Protein AF-A0A958JC76-F1 (afdb_monomer)

Solvent-accessible surface area (backbone atoms only — not comparable to full-atom values): 9144 Å² total; per-residue (Å²): 124,61,72,72,66,55,67,57,52,50,52,51,49,48,50,49,49,50,50,52,51,50,51,51,49,51,51,51,53,49,54,54,51,53,64,69,49,54,77,71,52,80,82,56,51,75,72,54,53,55,59,55,58,45,53,61,52,53,51,52,49,52,52,50,53,55,49,48,53,53,54,51,53,52,53,52,33,52,57,53,12,57,78,57,78,65,42,88,63,71,65,36,67,68,58,78,60,53,60,62,52,45,37,52,58,22,43,76,72,73,34,97,53,63,73,53,45,81,77,48,56,41,49,82,76,8,43,76,39,71,44,46,65,88,72,53,62,98,72,86,84,87,88,75,70,88,52,74,48,68,79,79,73,107

Secondary structure (DSSP, 8-state):
----THHHHHHHHHHHHHHHHHHHHHHHHHHHHHHHHGGGGGG--HHHHHHHHHHHHHHHHHHHHHHHHHHHHHHHHHHHHHHTTT----SSPP-TTHHHHHHHHHHHTT-SS--EEEEEE-TTT--EEEEEGGG--S-------TTS-HHHH-

Sequence (154 aa):
MARSYNISSKKDQAALQLKHTFIATLIVIFLSSLLVFLPVFQNASPRQLLILSLLPLVFIFYLSWSAAKGFWLESIRKQESKKRGGKQVLGMPPKRDCFAEALKDAQSRGKNMIDKYLVGFDLENGNPLWIDEDDLCGHGCVFAKTGVGKTLFL

Radius of gyration: 24.63 Å; Cα contacts (8 Å, |Δi|>4): 86; chains: 1; bounding box: 57×29×69 Å

Foldseek 3Di:
DQPDPVVVVVVVVVVVVVVVVVLVVVVVVVVVVVVVCVVVCPPPDPVVVVVVVVVVVVVVVVSVVVVVVVVVQVVQQVVVCVVVVNDGDAAHAADPCLLVVQCVVCVVVVHNHRQWDFQAADRHPNYTDTHGPVNDDVDDDDDDDPNPCPVVSD

Structure (mmCIF, N/CA/C/O backbone):
data_AF-A0A958JC76-F1
#
_entry.id   AF-A0A958JC76-F1
#
loop_
_atom_site.group_PDB
_atom_site.id
_atom_site.type_symbol
_atom_site.label_atom_id
_atom_site.label_alt_id
_atom_site.label_comp_id
_ato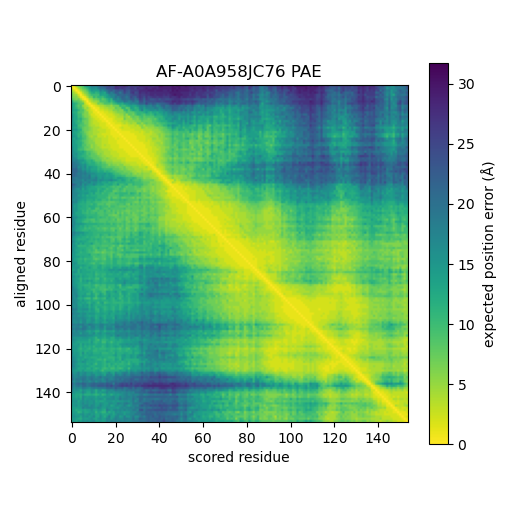m_site.label_asym_id
_atom_site.label_entity_id
_atom_site.label_seq_id
_atom_site.pdbx_PDB_ins_code
_atom_site.Cartn_x
_atom_site.Cartn_y
_atom_site.Cartn_z
_atom_site.occupancy
_atom_site.B_iso_or_equiv
_atom_site.auth_seq_id
_atom_site.auth_comp_id
_atom_site.auth_asym_id
_atom_site.auth_atom_id
_atom_site.pdbx_PDB_model_num
ATOM 1 N N . MET A 1 1 ? 7.794 -3.538 24.325 1.00 38.81 1 MET A N 1
ATOM 2 C CA . MET A 1 1 ? 8.873 -3.439 23.315 1.00 38.81 1 MET A CA 1
ATOM 3 C C . MET A 1 1 ? 8.498 -4.275 22.097 1.00 38.81 1 MET A C 1
ATOM 5 O O . MET A 1 1 ? 8.593 -5.495 22.147 1.00 38.81 1 MET A O 1
ATOM 9 N N . ALA A 1 2 ? 7.996 -3.641 21.035 1.00 40.09 2 ALA A N 1
ATOM 10 C CA . ALA A 1 2 ? 7.733 -4.326 19.773 1.00 40.09 2 ALA A CA 1
ATOM 11 C C . ALA A 1 2 ? 9.076 -4.600 19.088 1.00 40.09 2 ALA A C 1
ATOM 13 O O . ALA A 1 2 ? 9.796 -3.664 18.740 1.00 40.09 2 ALA A O 1
ATOM 14 N N . ARG A 1 3 ? 9.441 -5.880 18.964 1.00 41.41 3 ARG A N 1
ATOM 15 C CA . ARG A 1 3 ? 10.637 -6.324 18.242 1.00 41.41 3 ARG A CA 1
ATOM 16 C C . ARG A 1 3 ? 10.524 -5.758 16.829 1.00 41.41 3 ARG A C 1
ATOM 18 O O . ARG A 1 3 ? 9.553 -6.026 16.128 1.00 41.41 3 ARG A O 1
ATOM 25 N N . SER A 1 4 ? 11.456 -4.882 16.485 1.00 41.88 4 SER A N 1
ATOM 26 C CA . SER A 1 4 ? 11.423 -4.057 15.288 1.00 41.88 4 SER A CA 1
ATOM 27 C C . SER A 1 4 ? 11.119 -4.895 14.044 1.00 41.88 4 SER A C 1
ATOM 29 O O . SER A 1 4 ? 11.854 -5.821 13.701 1.00 41.88 4 SER A O 1
ATOM 31 N N . TYR A 1 5 ? 10.065 -4.510 13.317 1.00 47.03 5 TYR A N 1
ATOM 32 C CA . TYR A 1 5 ? 9.698 -4.979 11.971 1.00 47.03 5 TYR A CA 1
ATOM 33 C C . TYR A 1 5 ? 10.777 -4.677 10.899 1.00 47.03 5 TYR A C 1
ATOM 35 O O . TYR A 1 5 ? 10.510 -4.725 9.698 1.00 47.03 5 TYR A O 1
ATOM 43 N N . ASN A 1 6 ? 12.022 -4.425 11.319 1.00 46.19 6 ASN A N 1
ATOM 44 C CA . ASN A 1 6 ? 13.201 -4.172 10.495 1.00 46.19 6 ASN A CA 1
ATOM 45 C C . ASN A 1 6 ? 13.474 -5.283 9.473 1.00 46.19 6 ASN A C 1
ATOM 47 O O . ASN A 1 6 ? 14.149 -5.032 8.483 1.00 46.19 6 ASN A O 1
ATOM 51 N N . ILE A 1 7 ? 12.952 -6.496 9.674 1.00 50.00 7 ILE A N 1
ATOM 52 C CA . ILE A 1 7 ? 13.106 -7.595 8.713 1.00 50.00 7 ILE A CA 1
ATOM 53 C C . ILE A 1 7 ? 12.217 -7.377 7.476 1.00 50.00 7 ILE A C 1
ATOM 55 O O . ILE A 1 7 ? 12.674 -7.645 6.368 1.00 50.00 7 ILE A O 1
ATOM 59 N N . SER A 1 8 ? 10.997 -6.838 7.641 1.00 52.81 8 SER A N 1
ATOM 60 C CA . SER A 1 8 ? 10.151 -6.433 6.501 1.00 52.81 8 SER A CA 1
ATOM 61 C C . SER A 1 8 ? 10.734 -5.203 5.814 1.00 52.81 8 SER A C 1
ATOM 63 O O . SER A 1 8 ? 11.013 -5.256 4.630 1.00 52.81 8 SER A O 1
ATOM 65 N N . SER A 1 9 ? 11.115 -4.177 6.583 1.00 55.12 9 SER A N 1
ATOM 66 C CA . SER A 1 9 ? 11.725 -2.950 6.061 1.00 55.12 9 SER A CA 1
ATOM 67 C C . SER A 1 9 ? 13.016 -3.202 5.271 1.00 55.12 9 SER A C 1
ATOM 69 O O . SER A 1 9 ? 13.175 -2.648 4.192 1.00 55.12 9 SER A O 1
ATOM 71 N N . LYS A 1 10 ? 13.912 -4.095 5.727 1.00 54.00 10 LYS A N 1
ATOM 72 C CA . LYS A 1 10 ? 15.120 -4.465 4.965 1.00 54.00 10 LYS A CA 1
ATOM 73 C C . LYS A 1 10 ? 14.807 -5.267 3.705 1.00 54.00 10 LYS A C 1
ATOM 75 O O . LYS A 1 10 ? 15.464 -5.049 2.695 1.00 54.00 10 LYS A O 1
ATOM 80 N N . LYS A 1 11 ? 13.833 -6.184 3.745 1.00 57.66 11 LYS A N 1
ATOM 81 C CA . LYS A 1 11 ? 13.404 -6.934 2.552 1.00 57.66 11 LYS A CA 1
ATOM 82 C C . LYS A 1 11 ? 12.687 -6.034 1.547 1.00 57.66 11 LYS A C 1
ATOM 84 O O . LYS A 1 11 ? 12.942 -6.162 0.358 1.00 57.66 11 LYS A O 1
ATOM 89 N N . ASP A 1 12 ? 11.883 -5.089 2.019 1.00 60.47 12 ASP A N 1
ATOM 90 C CA . ASP A 1 12 ? 11.156 -4.120 1.200 1.00 60.47 12 ASP A CA 1
ATOM 91 C C . ASP A 1 12 ? 12.105 -3.074 0.607 1.00 60.47 12 ASP A C 1
ATOM 93 O O . ASP A 1 12 ? 12.000 -2.743 -0.572 1.00 60.47 12 ASP A O 1
ATOM 97 N N . GLN A 1 13 ? 13.090 -2.605 1.382 1.00 62.81 13 GLN A N 1
ATOM 98 C CA . GLN A 1 13 ? 14.172 -1.750 0.890 1.00 62.81 13 GLN A CA 1
ATOM 99 C C . GLN A 1 13 ? 15.067 -2.491 -0.102 1.00 62.81 13 GLN A C 1
ATOM 101 O O . GLN A 1 13 ? 15.403 -1.921 -1.134 1.00 62.81 13 GLN A O 1
ATOM 106 N N . ALA A 1 14 ? 15.408 -3.756 0.155 1.00 64.81 14 ALA A N 1
ATOM 107 C CA . ALA A 1 14 ? 16.146 -4.583 -0.795 1.00 64.81 14 ALA A CA 1
ATOM 108 C C . ALA A 1 14 ? 15.330 -4.831 -2.074 1.00 64.81 14 ALA A C 1
ATOM 110 O O . ALA A 1 14 ? 15.879 -4.754 -3.164 1.00 64.81 14 ALA A O 1
ATOM 111 N N . ALA A 1 15 ? 14.018 -5.054 -1.972 1.00 66.12 15 ALA A N 1
ATOM 112 C CA . ALA A 1 15 ? 13.130 -5.212 -3.123 1.00 66.12 15 ALA A CA 1
ATOM 113 C C . ALA A 1 15 ? 12.984 -3.911 -3.929 1.00 66.12 15 ALA A C 1
ATOM 115 O O . ALA A 1 15 ? 12.964 -3.943 -5.158 1.00 66.12 15 ALA A O 1
ATOM 116 N N . LEU A 1 16 ? 12.929 -2.757 -3.259 1.00 67.69 16 LEU A N 1
ATOM 117 C CA . LEU A 1 16 ? 12.962 -1.439 -3.896 1.00 67.69 16 LEU A CA 1
ATOM 118 C C . LEU A 1 16 ? 14.305 -1.183 -4.583 1.00 67.69 16 LEU A C 1
ATOM 120 O O . LEU A 1 16 ? 14.325 -0.777 -5.741 1.00 67.69 16 LEU A O 1
ATOM 124 N N . GLN A 1 17 ? 15.421 -1.467 -3.911 1.00 71.44 17 GLN A N 1
ATOM 125 C CA . GLN A 1 17 ? 16.760 -1.351 -4.489 1.00 71.44 17 GLN A CA 1
ATOM 126 C C . GLN A 1 17 ? 16.923 -2.271 -5.699 1.00 71.44 17 GLN A C 1
ATOM 128 O O . GLN A 1 17 ? 17.398 -1.810 -6.729 1.00 71.44 17 GLN A O 1
ATOM 133 N N . LEU A 1 18 ? 16.448 -3.517 -5.620 1.00 73.50 18 LEU A N 1
ATOM 134 C CA . LEU A 1 18 ? 16.425 -4.458 -6.741 1.00 73.50 18 LEU A CA 1
ATOM 135 C C . LEU A 1 18 ? 15.567 -3.953 -7.905 1.00 73.50 18 LEU A C 1
ATOM 137 O O . LEU A 1 18 ? 15.959 -4.101 -9.055 1.00 73.50 18 LEU A O 1
ATOM 141 N N . LYS A 1 19 ? 14.418 -3.318 -7.639 1.00 75.75 19 LYS A N 1
ATOM 142 C CA . LYS A 1 19 ? 13.611 -2.686 -8.695 1.00 75.75 19 LYS A CA 1
ATOM 143 C C . LYS A 1 19 ? 14.344 -1.518 -9.350 1.00 75.75 19 LYS A C 1
ATOM 145 O O . LYS A 1 19 ? 14.328 -1.409 -10.572 1.00 75.75 19 LYS A O 1
ATOM 150 N N . HIS A 1 20 ? 14.996 -0.659 -8.569 1.00 75.31 20 HIS A N 1
ATOM 151 C CA . HIS A 1 20 ? 15.764 0.463 -9.108 1.00 75.31 20 HIS A CA 1
ATOM 152 C C . HIS A 1 20 ? 16.974 -0.005 -9.920 1.00 75.31 20 HIS A C 1
ATOM 154 O O . HIS A 1 20 ? 17.198 0.515 -11.012 1.00 75.31 20 HIS A O 1
ATOM 160 N N . THR A 1 21 ? 17.718 -1.004 -9.438 1.00 74.69 21 THR A N 1
ATOM 161 C CA . THR A 1 21 ? 18.842 -1.578 -10.185 1.00 74.69 21 THR A CA 1
ATOM 162 C C . THR A 1 21 ? 18.363 -2.298 -11.437 1.00 74.69 21 THR A C 1
ATOM 164 O O . THR A 1 21 ? 18.970 -2.117 -12.482 1.00 74.69 21 THR A O 1
ATOM 167 N N . PHE A 1 22 ? 17.243 -3.021 -11.384 1.00 77.12 22 PHE A N 1
ATOM 168 C CA . PHE A 1 22 ? 16.644 -3.673 -12.551 1.00 77.12 22 PHE A CA 1
ATOM 169 C C . PHE A 1 22 ? 16.171 -2.676 -13.620 1.00 77.12 22 PHE A C 1
ATOM 171 O O . PHE A 1 22 ? 16.382 -2.880 -14.812 1.00 77.12 22 PHE A O 1
ATOM 178 N N . ILE A 1 23 ? 15.560 -1.560 -13.212 1.00 79.00 23 ILE A N 1
ATOM 179 C CA . ILE A 1 23 ? 15.184 -0.487 -14.143 1.00 79.00 23 ILE A CA 1
ATOM 180 C C . ILE A 1 23 ? 16.440 0.155 -14.746 1.00 79.00 23 ILE A C 1
ATOM 182 O O . ILE A 1 23 ? 16.492 0.382 -15.952 1.00 79.00 23 ILE A O 1
ATOM 186 N N . ALA A 1 24 ? 17.465 0.417 -13.932 1.00 77.81 24 ALA A N 1
ATOM 187 C CA . ALA A 1 24 ? 18.720 0.988 -14.407 1.00 77.81 24 ALA A CA 1
ATOM 188 C C . ALA A 1 24 ? 19.436 0.057 -15.399 1.00 77.81 24 ALA A C 1
ATOM 190 O O . ALA A 1 24 ? 19.888 0.521 -16.444 1.00 77.81 24 ALA A O 1
ATOM 191 N N . THR A 1 25 ? 19.493 -1.252 -15.133 1.00 79.31 25 THR A N 1
ATOM 192 C CA . THR A 1 25 ? 20.090 -2.215 -16.068 1.00 79.31 25 THR A CA 1
ATOM 193 C C . THR A 1 25 ? 19.300 -2.310 -17.366 1.00 79.31 25 THR A C 1
ATOM 195 O O . THR A 1 25 ? 19.912 -2.338 -18.430 1.00 79.31 25 THR A O 1
ATOM 198 N N . LEU A 1 26 ? 17.964 -2.272 -17.319 1.00 80.75 26 LEU A N 1
ATOM 199 C CA . LEU A 1 26 ? 17.132 -2.213 -18.524 1.00 80.75 26 LEU A CA 1
ATOM 200 C C . LEU A 1 26 ? 17.403 -0.960 -19.366 1.00 80.75 26 LEU A C 1
ATOM 202 O O . LEU A 1 26 ? 17.499 -1.062 -20.586 1.00 80.75 26 LEU A O 1
ATOM 206 N N . ILE A 1 27 ? 17.575 0.205 -18.734 1.00 81.75 27 ILE A N 1
ATOM 207 C CA . ILE A 1 27 ? 17.933 1.452 -19.429 1.00 81.75 27 ILE A CA 1
ATOM 208 C C . ILE A 1 27 ? 19.305 1.324 -20.102 1.00 81.75 27 ILE A C 1
ATOM 210 O O . ILE A 1 27 ? 19.452 1.708 -21.261 1.00 81.75 27 ILE A O 1
ATOM 214 N N . VAL A 1 28 ? 20.296 0.759 -19.406 1.00 83.81 28 VAL A N 1
ATOM 215 C CA . VAL A 1 28 ? 21.653 0.556 -19.941 1.00 83.81 28 VAL A CA 1
ATOM 216 C C . VAL A 1 28 ? 21.645 -0.415 -21.122 1.00 83.81 28 VAL A C 1
ATOM 218 O O . VAL A 1 28 ? 22.262 -0.121 -22.141 1.00 83.81 28 VAL A O 1
ATOM 221 N N . ILE A 1 29 ? 20.923 -1.535 -21.013 1.00 83.44 29 ILE A N 1
ATOM 222 C CA . ILE A 1 29 ? 20.765 -2.520 -22.096 1.00 83.44 29 ILE A CA 1
ATOM 223 C C . ILE A 1 29 ? 20.048 -1.891 -23.297 1.00 83.44 29 ILE A C 1
ATOM 225 O O . ILE A 1 29 ? 20.428 -2.113 -24.445 1.00 83.44 29 ILE A O 1
ATOM 229 N N . PHE A 1 30 ? 19.028 -1.070 -23.048 1.00 82.75 30 PHE A N 1
ATOM 230 C CA . PHE A 1 30 ? 18.305 -0.380 -24.107 1.00 82.75 30 PHE A CA 1
ATOM 231 C C . PHE A 1 30 ? 19.201 0.634 -24.841 1.00 82.75 30 PHE A C 1
ATOM 233 O O . PHE A 1 30 ? 19.299 0.592 -26.067 1.00 82.75 30 PHE A O 1
ATOM 240 N N . LEU A 1 31 ? 19.923 1.488 -24.109 1.00 82.00 31 LEU A N 1
ATOM 241 C CA . LEU A 1 31 ? 20.864 2.461 -24.680 1.00 82.00 31 LEU A CA 1
ATOM 242 C C . LEU A 1 31 ? 22.010 1.794 -25.447 1.00 82.00 31 LEU A C 1
ATOM 244 O O . LEU A 1 31 ? 22.360 2.248 -26.535 1.00 82.00 31 LEU A O 1
ATOM 248 N N . SER A 1 32 ? 22.578 0.710 -24.913 1.00 80.19 32 SER A N 1
ATOM 249 C CA . SER A 1 32 ? 23.647 -0.025 -25.593 1.00 80.19 32 SER A CA 1
ATOM 250 C C . SER A 1 32 ? 23.142 -0.702 -26.867 1.00 80.19 32 SER A C 1
ATOM 252 O O . SER A 1 32 ? 23.819 -0.638 -27.890 1.00 80.19 32 SER A O 1
ATOM 254 N N . SER A 1 33 ? 21.926 -1.258 -26.858 1.00 78.19 33 SER A N 1
ATOM 255 C CA . SER A 1 33 ? 21.308 -1.803 -28.071 1.00 78.19 33 SER A CA 1
ATOM 256 C C . SER A 1 33 ? 21.083 -0.721 -29.135 1.00 78.19 33 SER A C 1
ATOM 258 O O . SER A 1 33 ? 21.419 -0.928 -30.299 1.00 78.19 33 SER A O 1
ATOM 260 N N . LEU A 1 34 ? 20.629 0.475 -28.743 1.00 77.69 34 LEU A N 1
ATOM 261 C CA . LEU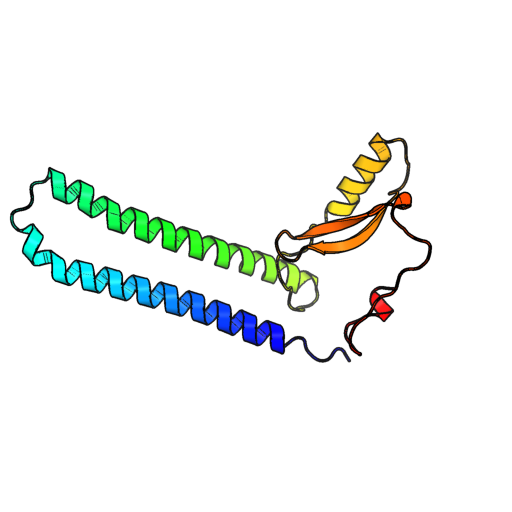 A 1 34 ? 20.423 1.603 -29.656 1.00 77.69 34 LEU A CA 1
ATOM 262 C C . LEU A 1 34 ? 21.731 2.027 -30.349 1.00 77.69 34 LEU A C 1
ATOM 264 O O . LEU A 1 34 ? 21.738 2.289 -31.552 1.00 77.69 34 LEU A O 1
ATOM 268 N N . LEU A 1 35 ? 22.843 2.042 -29.604 1.00 78.44 35 LEU A N 1
ATOM 269 C CA . LEU A 1 35 ? 24.182 2.352 -30.120 1.00 78.44 35 LEU A CA 1
ATOM 270 C C . LEU A 1 35 ? 24.687 1.320 -31.137 1.00 78.44 35 LEU A C 1
ATOM 272 O O . LEU A 1 35 ? 25.345 1.694 -32.104 1.00 78.44 35 LEU A O 1
ATOM 276 N N . VAL A 1 36 ? 24.350 0.042 -30.959 1.00 80.19 36 VAL A N 1
ATOM 277 C CA . VAL A 1 36 ? 24.738 -1.033 -31.888 1.00 80.19 36 VAL A CA 1
ATOM 278 C C . VAL A 1 36 ? 23.932 -0.980 -33.191 1.00 80.19 36 VAL A C 1
ATOM 280 O O . VAL A 1 36 ? 24.460 -1.321 -34.248 1.00 80.19 36 VAL A O 1
ATOM 283 N N . PHE A 1 37 ? 22.678 -0.518 -33.149 1.00 75.88 37 PHE A N 1
ATOM 284 C CA . PHE A 1 37 ? 21.820 -0.435 -34.338 1.00 75.88 37 PHE A CA 1
ATOM 285 C C . PHE A 1 37 ? 21.981 0.860 -35.155 1.00 75.88 37 PHE A C 1
ATOM 287 O O . PHE A 1 37 ? 21.588 0.884 -36.319 1.00 75.88 37 PHE A O 1
ATOM 294 N N . LEU A 1 38 ? 22.613 1.906 -34.610 1.00 75.31 38 LEU A N 1
ATOM 295 C CA . LEU A 1 38 ? 22.928 3.168 -35.306 1.00 75.31 38 LEU A CA 1
ATOM 296 C C . LEU A 1 38 ? 23.488 3.025 -36.746 1.00 75.31 38 LEU A C 1
ATOM 298 O O . LEU A 1 38 ? 22.977 3.712 -37.632 1.00 75.31 38 LEU A O 1
ATOM 302 N N . PRO A 1 39 ? 24.467 2.142 -37.042 1.00 77.44 39 PRO A N 1
ATOM 303 C CA . PRO A 1 39 ? 24.992 1.972 -38.403 1.00 77.44 39 PRO A CA 1
ATOM 304 C C . PRO A 1 39 ? 24.001 1.332 -39.392 1.00 77.44 39 PRO A C 1
ATOM 306 O O . PRO A 1 39 ? 24.121 1.550 -40.595 1.00 77.44 39 PRO A O 1
ATOM 309 N N . VAL A 1 40 ? 22.992 0.592 -38.920 1.00 74.81 40 VAL A N 1
ATOM 310 C CA . VAL A 1 40 ? 21.974 -0.053 -39.776 1.00 74.81 40 VAL A CA 1
ATOM 311 C C . VAL A 1 40 ? 20.987 0.978 -40.348 1.00 74.81 40 VAL A C 1
ATOM 313 O O . VAL A 1 40 ? 20.367 0.749 -41.386 1.00 74.81 40 VAL A O 1
ATOM 316 N N . PHE A 1 41 ? 20.874 2.154 -39.723 1.00 71.00 41 PHE A N 1
ATOM 317 C CA . PHE A 1 41 ? 19.911 3.190 -40.108 1.00 71.00 41 PHE A CA 1
ATOM 318 C C . PHE A 1 41 ? 20.368 4.120 -41.231 1.00 71.00 41 PHE A C 1
ATOM 320 O O . PHE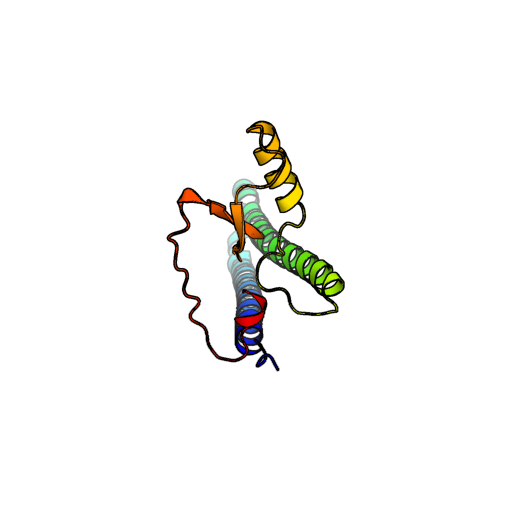 A 1 41 ? 19.580 4.954 -41.670 1.00 71.00 41 PHE A O 1
ATOM 327 N N . GLN A 1 42 ? 21.588 3.961 -41.749 1.00 79.94 42 GLN A N 1
ATOM 328 C CA . GLN A 1 4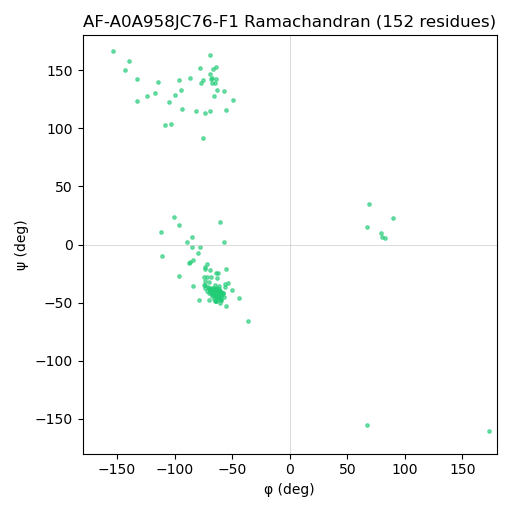2 ? 22.109 4.823 -42.818 1.00 79.94 42 GLN A CA 1
ATOM 329 C C . GLN A 1 42 ? 21.301 4.734 -44.127 1.00 79.94 42 GLN A C 1
ATOM 331 O O . GLN A 1 42 ? 21.264 5.700 -44.880 1.00 79.94 42 GLN A O 1
ATOM 336 N N . ASN A 1 43 ? 20.597 3.619 -44.361 1.00 83.88 43 ASN A N 1
ATOM 337 C CA . ASN A 1 43 ? 19.763 3.388 -45.551 1.00 83.88 43 ASN A CA 1
ATOM 338 C C . ASN A 1 43 ? 18.254 3.333 -45.244 1.00 83.88 43 ASN A C 1
ATOM 340 O O . ASN A 1 43 ? 17.461 2.904 -46.085 1.00 83.88 43 ASN A O 1
ATOM 344 N N . ALA A 1 44 ? 17.835 3.703 -44.032 1.00 81.81 44 ALA A N 1
ATOM 345 C CA . ALA A 1 44 ? 16.438 3.599 -43.628 1.00 81.81 44 ALA A CA 1
ATOM 346 C C . ALA A 1 44 ? 15.590 4.727 -44.234 1.00 81.81 44 ALA A C 1
ATOM 348 O O . ALA A 1 44 ? 15.977 5.895 -44.251 1.00 81.81 44 ALA A O 1
ATOM 349 N N . SER A 1 45 ? 14.385 4.388 -44.692 1.00 88.12 45 SER A N 1
ATOM 350 C CA . SER A 1 45 ? 13.424 5.391 -45.160 1.00 88.12 45 SER A CA 1
ATOM 351 C C . SER A 1 45 ? 12.935 6.283 -43.998 1.00 88.12 45 SER A C 1
ATOM 353 O O . SER A 1 45 ? 12.809 5.796 -42.869 1.00 88.12 45 SER A O 1
ATOM 355 N N . PRO A 1 46 ? 12.546 7.554 -44.245 1.00 85.00 46 PRO A N 1
ATOM 356 C CA . PRO A 1 46 ? 11.978 8.439 -43.212 1.00 85.00 46 PRO A CA 1
ATOM 357 C C . PRO A 1 46 ? 10.769 7.820 -42.482 1.00 85.00 46 PRO A C 1
ATOM 359 O O . PRO A 1 46 ? 10.595 7.991 -41.277 1.00 85.00 46 PRO A O 1
ATOM 362 N N . ARG A 1 47 ? 10.000 7.013 -43.232 1.00 86.94 47 ARG A N 1
ATOM 363 C CA . ARG A 1 47 ? 9.006 6.008 -42.805 1.00 86.94 47 ARG A CA 1
ATOM 364 C C . ARG A 1 47 ? 9.396 5.261 -41.528 1.00 86.94 47 ARG A C 1
ATOM 366 O O . ARG A 1 47 ? 8.753 5.316 -40.482 1.00 86.94 47 ARG A O 1
ATOM 373 N N . GLN A 1 48 ? 10.475 4.508 -41.688 1.00 83.00 48 GLN A N 1
ATOM 374 C CA . GLN A 1 48 ? 10.979 3.542 -40.720 1.00 83.00 48 GLN A CA 1
ATOM 375 C C . GLN A 1 48 ? 11.646 4.238 -39.536 1.00 83.00 48 GLN A C 1
ATOM 377 O O . GLN A 1 48 ? 11.483 3.785 -38.408 1.00 83.00 48 GLN A O 1
ATOM 382 N N . LEU A 1 49 ? 12.324 5.367 -39.772 1.00 82.44 49 LEU A N 1
ATOM 383 C CA . LEU A 1 49 ? 12.945 6.163 -38.712 1.00 82.44 49 LEU A CA 1
ATOM 384 C C . LEU A 1 49 ? 11.912 6.740 -37.733 1.00 82.44 49 LEU A C 1
ATOM 386 O O . LEU A 1 49 ? 12.163 6.754 -36.531 1.00 82.44 49 LEU A O 1
ATOM 390 N N . LEU A 1 50 ? 10.736 7.157 -38.220 1.00 83.69 50 LEU A N 1
ATOM 391 C CA . LEU A 1 50 ? 9.640 7.636 -37.367 1.00 83.69 50 LEU A CA 1
ATOM 392 C C . LEU A 1 50 ? 9.016 6.524 -36.513 1.00 83.69 50 LEU A C 1
ATOM 394 O O . LEU A 1 50 ? 8.731 6.728 -35.337 1.00 83.69 50 LEU A O 1
ATOM 398 N N . ILE A 1 51 ? 8.802 5.338 -37.084 1.00 84.25 51 ILE A N 1
ATOM 399 C CA . ILE A 1 51 ? 8.239 4.204 -36.331 1.00 84.25 51 ILE A CA 1
ATOM 400 C C . ILE A 1 51 ? 9.249 3.703 -35.295 1.00 84.25 51 ILE A C 1
ATOM 402 O O . ILE A 1 51 ? 8.891 3.40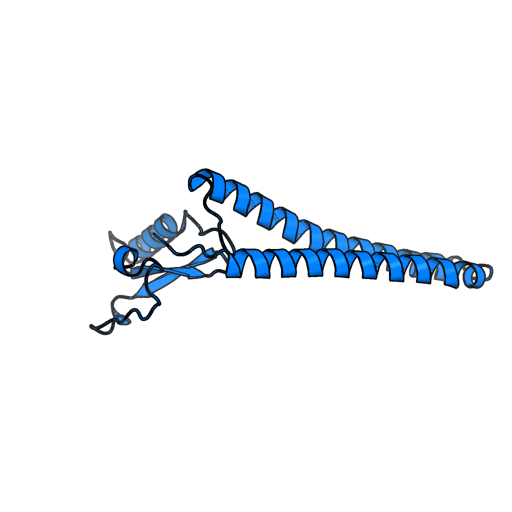2 -34.157 1.00 84.25 51 ILE A O 1
ATOM 406 N N . LEU A 1 52 ? 10.528 3.656 -35.664 1.00 82.81 52 LEU A N 1
ATOM 407 C CA . LEU A 1 52 ? 11.591 3.262 -34.756 1.00 82.81 52 LEU A CA 1
ATOM 408 C C . LEU A 1 52 ? 11.776 4.268 -33.615 1.00 82.81 52 LEU A C 1
ATOM 410 O O . LEU A 1 52 ? 12.025 3.848 -32.492 1.00 82.81 52 LEU A O 1
ATOM 414 N N . SER A 1 53 ? 11.632 5.574 -33.860 1.00 80.69 53 SER A N 1
ATOM 415 C CA . SER A 1 53 ? 11.768 6.591 -32.808 1.00 80.69 53 SER A CA 1
ATOM 416 C C . SER A 1 53 ? 10.603 6.601 -31.809 1.00 80.69 53 SER A C 1
ATOM 418 O O . SER A 1 53 ? 10.758 7.098 -30.694 1.00 80.69 53 SER A O 1
ATOM 420 N N . LEU A 1 54 ? 9.466 5.979 -32.138 1.00 86.19 54 LEU A N 1
ATOM 421 C CA . LEU A 1 54 ? 8.351 5.775 -31.207 1.00 86.19 54 LEU A CA 1
ATOM 422 C C . LEU A 1 54 ? 8.639 4.698 -30.149 1.00 86.19 54 LEU A C 1
ATOM 424 O O . LEU A 1 54 ? 8.233 4.858 -28.999 1.00 86.19 54 LEU A O 1
ATOM 428 N N . LEU A 1 55 ? 9.373 3.635 -30.492 1.00 83.00 55 LEU A N 1
ATOM 429 C CA . LEU A 1 55 ? 9.754 2.564 -29.555 1.00 83.00 55 LEU A CA 1
ATOM 430 C C . LEU A 1 55 ? 10.488 3.059 -28.288 1.00 83.00 55 LEU A C 1
ATOM 432 O O . LEU A 1 55 ? 10.025 2.737 -27.190 1.00 83.00 55 LEU A O 1
ATOM 436 N N . PRO A 1 56 ? 11.579 3.855 -28.375 1.00 84.44 56 PRO A N 1
ATOM 437 C CA . PRO A 1 56 ? 12.237 4.409 -27.194 1.00 84.44 56 PRO A CA 1
ATOM 438 C C . PRO A 1 56 ? 11.305 5.323 -26.407 1.00 84.44 56 PRO A C 1
ATOM 440 O O . PRO A 1 56 ? 11.347 5.321 -25.181 1.00 84.44 56 PRO A O 1
ATOM 443 N N . LEU A 1 57 ? 10.442 6.079 -27.087 1.00 85.69 57 LEU A N 1
ATOM 444 C CA . LEU A 1 57 ? 9.544 7.027 -26.437 1.00 85.69 57 LEU A CA 1
ATOM 445 C C . LEU A 1 57 ? 8.490 6.301 -25.590 1.00 85.69 57 LEU A C 1
ATOM 447 O O . LEU A 1 57 ? 8.287 6.654 -24.429 1.00 85.69 57 LEU A O 1
ATOM 451 N N . VAL A 1 58 ? 7.892 5.231 -26.121 1.00 87.81 58 VAL A N 1
ATOM 452 C CA . VAL A 1 58 ? 6.963 4.362 -25.377 1.00 87.81 58 VAL A CA 1
ATOM 453 C C . VAL A 1 58 ? 7.673 3.668 -24.213 1.00 87.81 58 VAL A C 1
ATOM 455 O O . VAL A 1 58 ? 7.129 3.604 -23.110 1.00 87.81 58 VAL A O 1
ATOM 458 N N . PHE A 1 59 ? 8.900 3.187 -24.424 1.00 85.06 59 PHE A N 1
ATOM 459 C CA . PHE A 1 59 ? 9.678 2.527 -23.377 1.00 85.06 59 PHE A CA 1
ATOM 460 C C . PHE A 1 59 ? 10.027 3.481 -22.223 1.00 85.06 59 PHE A C 1
ATOM 462 O O . PHE A 1 59 ? 9.780 3.165 -21.057 1.00 85.06 59 PHE A O 1
ATOM 469 N N . ILE A 1 60 ? 10.525 4.681 -22.536 1.00 84.50 60 ILE A N 1
ATOM 470 C CA . ILE A 1 60 ? 10.815 5.731 -21.550 1.00 84.50 60 ILE A CA 1
ATOM 471 C C . ILE A 1 60 ? 9.536 6.147 -20.822 1.00 84.50 60 ILE A C 1
ATOM 473 O O . ILE A 1 60 ? 9.559 6.301 -19.599 1.00 84.50 60 ILE A O 1
ATOM 477 N N . PHE A 1 61 ? 8.418 6.293 -21.538 1.00 89.06 61 PHE A N 1
ATOM 478 C CA . PHE A 1 61 ? 7.126 6.609 -20.935 1.00 89.06 61 PHE A CA 1
ATOM 479 C C . PHE A 1 61 ? 6.700 5.537 -19.925 1.00 89.06 61 PHE A C 1
ATOM 481 O O . PHE A 1 61 ? 6.363 5.868 -18.789 1.00 89.06 61 PHE A O 1
ATOM 488 N N . TYR A 1 62 ? 6.782 4.255 -20.292 1.00 88.38 62 TYR A N 1
ATOM 489 C CA . TYR A 1 62 ? 6.434 3.144 -19.405 1.00 88.38 62 TYR A CA 1
ATOM 490 C C . TYR A 1 62 ? 7.303 3.114 -18.139 1.00 88.38 62 TYR A C 1
ATOM 492 O O . TYR A 1 62 ? 6.782 3.011 -17.023 1.00 88.38 62 TYR A O 1
ATOM 500 N N . LEU A 1 63 ? 8.623 3.261 -18.289 1.00 85.19 63 LEU A N 1
ATOM 501 C CA . LEU A 1 63 ? 9.545 3.307 -17.152 1.00 85.19 63 LEU A CA 1
ATOM 502 C C . LEU A 1 63 ? 9.281 4.515 -16.248 1.00 85.19 63 LEU A C 1
ATOM 504 O O . LEU A 1 63 ? 9.216 4.365 -15.026 1.00 85.19 63 LEU A O 1
ATOM 508 N N . SER A 1 64 ? 9.077 5.695 -16.839 1.00 82.94 64 SER A N 1
ATOM 509 C CA . SER A 1 64 ? 8.786 6.929 -16.103 1.00 82.94 64 SER A CA 1
ATOM 510 C C . SER A 1 64 ? 7.472 6.816 -15.336 1.00 82.94 64 SER A C 1
ATOM 512 O O . SER A 1 64 ? 7.413 7.160 -14.158 1.00 82.94 64 SER A O 1
ATOM 514 N N . TRP A 1 65 ? 6.434 6.258 -15.963 1.00 86.19 65 TRP A N 1
ATOM 515 C CA . TRP A 1 65 ? 5.142 5.996 -15.335 1.00 86.19 65 TRP A CA 1
ATOM 516 C C . TRP A 1 65 ? 5.264 5.037 -14.145 1.00 86.19 65 TRP A C 1
ATOM 518 O O . TRP A 1 65 ? 4.733 5.300 -13.063 1.00 86.19 65 TRP A O 1
ATOM 528 N N . SER A 1 66 ? 6.007 3.939 -14.310 1.00 80.69 66 SER A N 1
ATOM 529 C CA . SER A 1 66 ? 6.250 2.974 -13.235 1.00 80.69 66 SER A CA 1
ATOM 530 C C . SER A 1 66 ? 7.026 3.596 -12.068 1.00 80.69 66 SER A C 1
ATOM 532 O O . SER A 1 66 ? 6.669 3.394 -10.905 1.00 80.69 66 SER A O 1
ATOM 534 N N . ALA A 1 67 ? 8.064 4.386 -12.356 1.00 80.38 67 ALA A N 1
ATOM 535 C CA . ALA A 1 67 ? 8.828 5.095 -11.334 1.00 80.38 67 ALA A CA 1
ATOM 536 C C . ALA A 1 67 ? 7.967 6.138 -10.601 1.00 80.38 67 ALA A C 1
ATOM 538 O O . ALA A 1 67 ? 7.986 6.195 -9.369 1.00 80.38 67 ALA A O 1
ATOM 539 N N . ALA A 1 68 ? 7.161 6.911 -11.337 1.00 82.88 68 ALA A N 1
ATOM 540 C CA . ALA A 1 68 ? 6.272 7.928 -10.783 1.00 82.88 68 ALA A CA 1
ATOM 541 C C . ALA A 1 68 ? 5.281 7.337 -9.771 1.00 82.88 68 ALA A C 1
ATOM 543 O O . ALA A 1 68 ? 5.102 7.906 -8.695 1.00 82.88 68 ALA A O 1
ATOM 544 N N . LYS A 1 69 ? 4.706 6.156 -10.049 1.00 79.75 69 LYS A N 1
ATOM 545 C CA . LYS A 1 69 ? 3.839 5.440 -9.094 1.00 79.75 69 LYS A CA 1
ATOM 546 C C . LYS A 1 69 ? 4.552 5.122 -7.777 1.00 79.75 69 LYS A C 1
ATOM 548 O O . LYS A 1 69 ? 3.976 5.310 -6.706 1.00 79.75 69 LYS A O 1
ATOM 553 N N . GLY A 1 70 ? 5.801 4.662 -7.850 1.00 80.12 70 GLY A N 1
ATOM 554 C CA . GLY A 1 70 ? 6.615 4.368 -6.668 1.00 80.12 70 GLY A CA 1
ATOM 555 C C . GLY A 1 70 ? 6.907 5.620 -5.840 1.00 80.12 70 GLY A C 1
ATOM 556 O O . GLY A 1 70 ? 6.658 5.637 -4.636 1.00 80.12 70 GLY A O 1
ATOM 557 N N . PHE A 1 71 ? 7.359 6.695 -6.493 1.00 83.44 71 PHE A N 1
ATOM 558 C CA . PHE A 1 71 ? 7.607 7.982 -5.833 1.00 83.44 71 PHE A CA 1
ATOM 559 C C . PHE A 1 71 ? 6.347 8.567 -5.194 1.00 83.44 71 PHE A C 1
ATOM 561 O O . PHE A 1 71 ? 6.403 9.088 -4.078 1.00 83.44 71 PHE A O 1
ATOM 568 N N . TRP A 1 72 ? 5.211 8.454 -5.879 1.00 84.19 72 TRP A N 1
ATOM 569 C CA . TRP A 1 72 ? 3.918 8.897 -5.376 1.00 84.19 72 TRP A CA 1
ATOM 570 C C . TRP A 1 72 ? 3.532 8.170 -4.084 1.00 84.19 72 TRP A C 1
ATOM 572 O O . TRP A 1 72 ? 3.236 8.811 -3.073 1.00 84.19 72 TRP A O 1
ATOM 582 N N . LEU A 1 73 ? 3.616 6.836 -4.079 1.00 83.19 73 LEU A N 1
ATOM 583 C CA . LEU A 1 73 ? 3.322 6.023 -2.898 1.00 83.19 73 LEU A CA 1
ATOM 584 C C . LEU A 1 73 ? 4.254 6.364 -1.726 1.00 83.19 73 LEU A C 1
ATOM 586 O O . LEU A 1 73 ? 3.802 6.508 -0.590 1.00 83.19 73 LEU A O 1
ATOM 590 N N . GLU A 1 74 ? 5.546 6.537 -1.994 1.00 83.38 74 GLU A N 1
ATOM 591 C CA . GLU A 1 74 ? 6.535 6.861 -0.966 1.00 83.38 74 GLU A CA 1
ATOM 592 C C . GLU A 1 74 ? 6.313 8.265 -0.378 1.00 83.38 74 GLU A C 1
ATOM 594 O O . GLU A 1 74 ? 6.452 8.473 0.830 1.00 83.38 74 GLU A O 1
ATOM 599 N N . SER A 1 75 ? 5.908 9.229 -1.211 1.00 86.94 75 SER A N 1
ATOM 600 C CA . SER A 1 75 ? 5.509 10.570 -0.770 1.00 86.94 75 SER A CA 1
ATOM 601 C C . SER A 1 75 ? 4.327 10.500 0.197 1.00 86.94 75 SER A C 1
ATOM 603 O O . SER A 1 75 ? 4.383 11.047 1.302 1.00 86.94 75 SER A O 1
ATOM 605 N N . ILE A 1 76 ? 3.297 9.736 -0.165 1.00 86.19 76 ILE A N 1
ATOM 606 C CA . ILE A 1 76 ? 2.117 9.512 0.669 1.00 86.19 76 ILE A CA 1
ATOM 607 C C . ILE A 1 76 ? 2.491 8.822 1.995 1.00 86.19 76 ILE A C 1
ATOM 609 O O . ILE A 1 76 ? 2.074 9.264 3.069 1.00 86.19 76 ILE A O 1
ATOM 613 N N . ARG A 1 77 ? 3.332 7.780 1.961 1.00 84.69 77 ARG A N 1
ATOM 614 C CA . ARG A 1 77 ? 3.827 7.103 3.174 1.00 84.69 77 ARG A CA 1
ATOM 615 C C . ARG A 1 77 ? 4.583 8.048 4.092 1.00 84.69 77 ARG A C 1
ATOM 617 O O . ARG A 1 77 ? 4.399 7.983 5.304 1.00 84.69 77 ARG A O 1
ATOM 624 N N . LYS A 1 78 ? 5.413 8.941 3.544 1.00 87.00 78 LYS A N 1
ATOM 625 C CA . LYS A 1 78 ? 6.135 9.950 4.334 1.00 87.00 78 LYS A CA 1
ATOM 626 C C . LYS A 1 78 ? 5.174 10.919 5.014 1.00 87.00 78 LYS A C 1
ATOM 628 O O . LYS A 1 78 ? 5.382 11.251 6.180 1.00 87.00 78 LYS A O 1
ATOM 633 N N . GLN A 1 79 ? 4.120 11.350 4.325 1.00 89.06 79 GLN A N 1
ATOM 634 C CA . GLN A 1 79 ? 3.093 12.207 4.923 1.00 89.06 79 GLN A CA 1
ATOM 635 C C . GLN A 1 79 ? 2.370 11.500 6.078 1.00 89.06 79 GLN A C 1
ATOM 637 O O . GLN A 1 79 ? 2.225 12.079 7.154 1.00 89.06 79 GLN A O 1
ATOM 642 N N . GLU A 1 80 ? 1.973 10.239 5.900 1.00 86.38 80 GLU A N 1
ATOM 643 C CA . GLU A 1 80 ? 1.294 9.476 6.955 1.00 86.38 80 GLU A CA 1
ATOM 644 C C . GLU A 1 80 ? 2.243 9.109 8.108 1.00 86.38 80 GLU A C 1
ATOM 646 O O . GLU A 1 80 ? 1.867 9.181 9.277 1.00 86.38 80 GLU A O 1
ATOM 651 N N . SER A 1 81 ? 3.506 8.805 7.809 1.00 86.62 81 SER A N 1
ATOM 652 C CA . SER A 1 81 ? 4.547 8.571 8.812 1.00 86.62 81 SER A CA 1
ATOM 653 C C . SER A 1 81 ? 4.759 9.796 9.704 1.00 86.62 81 SER A C 1
ATOM 655 O O . SER A 1 81 ? 4.805 9.653 10.927 1.00 86.62 81 SER A O 1
ATOM 657 N N . LYS A 1 82 ? 4.780 11.012 9.132 1.00 90.25 82 LYS A N 1
ATOM 658 C CA . LYS A 1 82 ? 4.824 12.263 9.911 1.00 90.25 82 LYS A CA 1
ATOM 659 C C . LYS A 1 82 ? 3.647 12.361 10.884 1.00 90.25 82 LYS A C 1
ATOM 661 O O . LYS A 1 82 ? 3.862 12.639 12.060 1.00 90.25 82 LYS A O 1
ATOM 666 N N . LYS A 1 83 ? 2.424 12.046 10.437 1.00 87.25 83 LYS A N 1
ATOM 667 C CA . LYS A 1 83 ? 1.227 12.037 11.303 1.00 87.25 83 LYS A CA 1
ATOM 668 C C . LYS A 1 83 ? 1.298 10.988 12.420 1.00 87.25 83 LYS A C 1
ATOM 670 O O . LYS A 1 83 ? 0.650 11.152 13.445 1.00 87.25 83 LYS A O 1
ATOM 675 N N . ARG A 1 84 ? 2.081 9.919 12.242 1.00 83.94 84 ARG A N 1
ATOM 676 C CA . ARG A 1 84 ? 2.280 8.829 13.217 1.00 83.94 84 ARG A CA 1
ATOM 677 C C . ARG A 1 84 ? 3.530 9.000 14.088 1.00 83.94 84 ARG A C 1
ATOM 679 O O . ARG A 1 84 ? 3.999 8.022 14.674 1.00 83.94 84 ARG A O 1
ATOM 686 N N . GLY A 1 85 ? 4.098 10.206 14.150 1.00 87.06 85 GLY A N 1
ATOM 687 C CA . GLY A 1 85 ? 5.301 10.484 14.940 1.00 87.06 85 GLY A CA 1
ATOM 688 C C . GLY A 1 85 ? 6.559 9.812 14.383 1.00 87.06 85 GLY A C 1
ATOM 689 O O . GLY A 1 85 ? 7.393 9.336 15.144 1.00 87.06 85 GLY A O 1
ATOM 690 N N . GLY A 1 86 ? 6.668 9.699 13.056 1.00 83.19 86 GLY A N 1
ATOM 691 C CA . GLY A 1 86 ? 7.831 9.123 12.371 1.00 83.19 86 GLY A CA 1
ATOM 692 C C . GLY A 1 86 ? 7.836 7.596 12.284 1.00 83.19 86 GLY A C 1
ATOM 693 O O . GLY A 1 86 ? 8.803 7.010 11.802 1.00 83.19 86 GLY A O 1
ATOM 694 N N . LYS A 1 87 ? 6.765 6.918 12.717 1.00 82.00 87 LYS A N 1
ATOM 695 C CA . LYS A 1 87 ? 6.648 5.461 12.564 1.00 82.00 87 LYS A CA 1
ATOM 696 C C . LYS A 1 87 ? 6.510 5.088 11.087 1.00 82.00 87 LYS A C 1
ATOM 698 O O . LYS A 1 87 ? 5.796 5.757 10.337 1.00 82.00 87 LYS A O 1
ATOM 703 N N . GLN A 1 88 ? 7.185 4.018 10.673 1.00 78.25 88 GLN A N 1
ATOM 704 C CA . GLN A 1 88 ? 7.109 3.510 9.304 1.00 78.25 88 GLN A CA 1
ATOM 705 C C . GLN A 1 88 ? 5.688 3.011 9.000 1.00 78.25 88 GLN A C 1
ATOM 707 O O . GLN A 1 88 ? 5.051 2.371 9.838 1.00 78.25 88 GLN A O 1
ATOM 712 N N . VAL A 1 89 ? 5.198 3.315 7.799 1.00 79.50 89 VAL A N 1
ATOM 713 C CA . VAL A 1 89 ? 3.915 2.829 7.281 1.00 79.50 89 VAL A CA 1
ATOM 714 C C . VAL A 1 89 ? 4.212 1.750 6.249 1.00 79.50 89 VAL A C 1
ATOM 716 O O . VAL A 1 89 ? 4.947 1.994 5.293 1.00 79.50 89 VAL A O 1
ATOM 719 N N . LEU A 1 90 ? 3.675 0.555 6.478 1.00 78.19 90 LEU A N 1
ATOM 720 C CA . LEU A 1 90 ? 3.752 -0.560 5.540 1.00 78.19 90 LEU A CA 1
ATOM 721 C C . LEU A 1 90 ? 2.592 -0.452 4.546 1.00 78.19 90 LEU A C 1
ATOM 723 O O . LEU A 1 90 ? 1.499 -0.055 4.941 1.00 78.19 90 LEU A O 1
ATOM 727 N N . GLY A 1 91 ? 2.819 -0.814 3.280 1.00 81.44 91 GLY A N 1
ATOM 728 C CA . GLY A 1 91 ? 1.745 -0.835 2.278 1.00 81.44 91 GLY A CA 1
ATOM 729 C C . GLY A 1 91 ? 1.198 0.553 1.925 1.00 81.44 91 GLY A C 1
ATOM 730 O O . GLY A 1 91 ? 1.915 1.553 2.027 1.00 81.44 91 GLY A O 1
ATOM 731 N N . MET A 1 92 ? -0.039 0.618 1.447 1.00 83.69 92 MET A N 1
ATOM 732 C CA . MET A 1 92 ? -0.783 1.872 1.335 1.00 83.69 92 MET A CA 1
ATOM 733 C C . MET A 1 92 ? -1.154 2.401 2.730 1.00 83.69 92 MET A C 1
ATOM 735 O O . MET A 1 92 ? -1.397 1.616 3.649 1.00 83.69 92 MET A O 1
ATOM 739 N N . PRO A 1 93 ? -1.202 3.730 2.935 1.00 85.88 93 PRO A N 1
ATOM 740 C CA . PRO A 1 93 ? -1.746 4.263 4.178 1.00 85.88 93 PRO A CA 1
ATOM 741 C C . PRO A 1 93 ? -3.241 3.920 4.297 1.00 85.88 93 PRO A C 1
ATOM 743 O O . PRO A 1 93 ? -3.930 3.808 3.281 1.00 85.88 93 PRO A O 1
ATOM 746 N N . PRO A 1 94 ? -3.777 3.810 5.521 1.00 86.69 94 PRO A N 1
ATOM 747 C CA . PRO A 1 94 ? -5.201 3.587 5.703 1.00 86.69 94 PRO A CA 1
ATOM 748 C C . PRO A 1 94 ? -6.004 4.815 5.277 1.00 86.69 94 PRO A C 1
ATOM 750 O O . PRO A 1 94 ? -5.623 5.959 5.556 1.00 86.69 94 PRO A O 1
ATOM 753 N N . LYS A 1 95 ? -7.158 4.572 4.663 1.00 88.19 95 LYS A N 1
ATOM 754 C CA . LYS A 1 95 ? -8.142 5.617 4.377 1.00 88.19 95 LYS A CA 1
ATOM 755 C C . LYS A 1 95 ? -8.772 6.099 5.680 1.00 88.19 95 LYS A C 1
ATOM 757 O O . LYS A 1 95 ? -9.455 5.341 6.359 1.00 88.19 95 LYS A O 1
ATOM 762 N N . ARG A 1 96 ? -8.546 7.363 6.044 1.00 83.88 96 ARG A N 1
ATOM 763 C CA . ARG A 1 96 ? -9.077 7.941 7.294 1.00 83.88 96 ARG A CA 1
ATOM 764 C C . ARG A 1 96 ? -10.576 8.226 7.230 1.00 83.88 96 ARG A C 1
ATOM 766 O O . ARG A 1 96 ? -11.245 8.140 8.253 1.00 83.88 96 ARG A O 1
ATOM 773 N N . ASP A 1 97 ? -11.091 8.484 6.034 1.00 90.19 97 ASP A N 1
ATOM 774 C CA . ASP A 1 97 ? -12.497 8.835 5.818 1.00 90.19 97 ASP A CA 1
ATOM 775 C C . ASP A 1 97 ? -13.434 7.614 5.861 1.00 90.19 97 ASP A C 1
ATOM 777 O O . ASP A 1 97 ? -14.653 7.769 5.816 1.00 90.19 97 ASP A O 1
ATOM 781 N N . CYS A 1 98 ? -12.884 6.403 6.030 1.00 91.25 98 CYS A N 1
ATOM 782 C CA . CYS A 1 98 ? -13.652 5.156 6.054 1.00 91.25 98 CYS A CA 1
ATOM 783 C C . CYS A 1 98 ? -14.758 5.132 7.117 1.00 91.25 98 CYS A C 1
ATOM 785 O O . CYS A 1 98 ? -15.814 4.562 6.874 1.00 91.25 98 CYS A O 1
ATOM 787 N N . PHE A 1 99 ? -14.553 5.767 8.273 1.00 92.25 99 PHE A N 1
ATOM 788 C CA . PHE A 1 99 ? -15.579 5.848 9.315 1.00 92.25 99 PHE A CA 1
ATOM 789 C C . PHE A 1 99 ? -16.739 6.759 8.913 1.00 92.25 99 PHE A C 1
ATOM 791 O O . PHE A 1 99 ? -17.887 6.453 9.214 1.00 92.25 99 PHE A O 1
ATOM 798 N N . ALA A 1 100 ? -16.457 7.866 8.221 1.00 92.56 100 ALA A N 1
ATOM 799 C CA . ALA A 1 100 ? -17.497 8.772 7.745 1.00 92.56 100 ALA A CA 1
ATOM 800 C C . ALA A 1 100 ? -18.323 8.120 6.628 1.00 92.56 100 ALA A C 1
ATOM 802 O O . ALA A 1 100 ? -19.541 8.275 6.595 1.00 92.56 100 ALA A O 1
ATOM 803 N N . GLU A 1 101 ? -17.671 7.368 5.739 1.00 93.25 101 GLU A N 1
ATOM 804 C CA . GLU A 1 101 ? -18.338 6.564 4.710 1.00 93.25 101 GLU A CA 1
ATOM 805 C C . GLU A 1 101 ? -19.191 5.453 5.332 1.00 93.25 101 GLU A C 1
ATOM 807 O O . GLU A 1 101 ? -20.375 5.354 5.020 1.00 93.25 101 GLU A O 1
ATOM 812 N N . ALA A 1 102 ? -18.632 4.682 6.271 1.00 92.50 102 ALA A N 1
ATOM 813 C CA . ALA A 1 102 ? -19.355 3.620 6.968 1.00 92.50 102 ALA A CA 1
ATOM 814 C C . ALA A 1 102 ? -20.549 4.160 7.773 1.00 92.50 102 ALA A C 1
ATOM 816 O O . ALA A 1 102 ? -21.613 3.548 7.783 1.00 92.50 102 ALA A O 1
ATOM 817 N N . LEU A 1 103 ? -20.411 5.328 8.408 1.00 93.50 103 LEU A N 1
ATOM 818 C CA . LEU A 1 103 ? -21.510 5.964 9.134 1.00 93.50 103 LEU A CA 1
ATOM 819 C C . LEU A 1 103 ? -22.624 6.427 8.190 1.00 93.50 103 LEU A C 1
ATOM 821 O O . LEU A 1 103 ? -23.794 6.219 8.493 1.00 93.50 103 LEU A O 1
ATOM 825 N N . LYS A 1 104 ? -22.280 7.025 7.042 1.00 94.69 104 LYS A N 1
ATOM 826 C CA . LYS A 1 104 ? -23.270 7.407 6.021 1.00 94.69 104 LYS A CA 1
ATOM 827 C C . LYS A 1 104 ? -24.025 6.192 5.487 1.00 94.69 104 LYS A C 1
ATOM 829 O O . LYS A 1 104 ? -25.234 6.267 5.293 1.00 94.69 104 LYS A O 1
ATOM 834 N N . ASP A 1 105 ? -23.319 5.086 5.276 1.00 92.94 105 ASP A N 1
ATOM 835 C CA . ASP A 1 105 ? -23.913 3.830 4.826 1.00 92.94 105 ASP A CA 1
ATOM 836 C C . ASP A 1 105 ? -24.782 3.156 5.905 1.00 92.94 105 ASP A C 1
ATOM 838 O O . ASP A 1 105 ? -25.799 2.539 5.606 1.00 92.94 105 ASP A O 1
ATOM 842 N N . ALA A 1 106 ? -24.444 3.307 7.185 1.00 91.88 106 ALA A N 1
ATOM 843 C CA . ALA A 1 106 ? -25.312 2.863 8.273 1.00 91.88 106 ALA A CA 1
ATOM 844 C C . ALA A 1 106 ? -26.577 3.737 8.385 1.00 91.88 106 ALA A C 1
ATOM 846 O O . ALA A 1 106 ? -27.686 3.219 8.522 1.00 91.88 106 ALA A O 1
ATOM 847 N N . GLN A 1 107 ? -26.429 5.059 8.247 1.00 93.12 107 GLN A N 1
ATOM 848 C CA . GLN A 1 107 ? -27.540 6.016 8.274 1.00 93.12 107 GLN A CA 1
ATOM 849 C C . GLN A 1 107 ? -28.507 5.828 7.104 1.00 93.12 107 GLN A C 1
ATOM 851 O O . GLN A 1 107 ? -29.717 5.925 7.303 1.00 93.12 107 GLN A O 1
ATOM 856 N N . SER A 1 108 ? -28.011 5.508 5.904 1.00 94.38 108 SER A N 1
ATOM 857 C CA . SER A 1 108 ? -28.866 5.185 4.751 1.00 94.38 108 SER A CA 1
ATOM 858 C C . SER A 1 108 ? -29.711 3.927 4.992 1.00 94.38 108 SER A C 1
ATOM 860 O O . SER A 1 108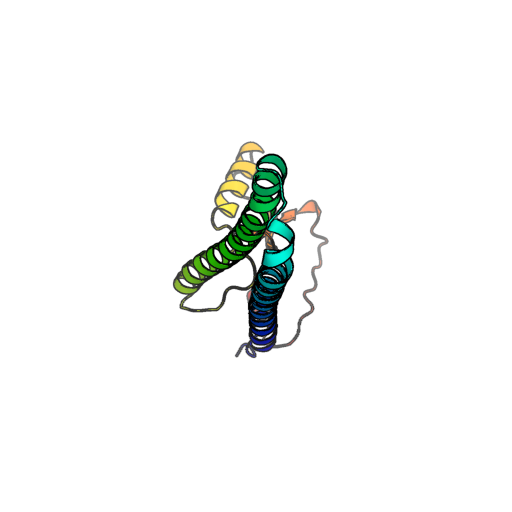 ? -30.834 3.833 4.500 1.00 94.38 108 SER A O 1
ATOM 862 N N . ARG A 1 109 ? -29.209 3.000 5.817 1.00 91.44 109 ARG A N 1
ATOM 863 C CA . ARG A 1 109 ? -29.910 1.800 6.301 1.00 91.44 109 ARG A CA 1
ATOM 864 C C . ARG A 1 109 ? -30.782 2.060 7.539 1.00 91.44 109 ARG A C 1
ATOM 866 O O . ARG A 1 109 ? -31.328 1.120 8.111 1.00 91.44 109 ARG A O 1
ATOM 873 N N . GLY A 1 110 ? -30.924 3.319 7.962 1.00 93.12 110 GLY A N 1
ATOM 874 C CA . GLY A 1 110 ? -31.737 3.729 9.111 1.00 93.12 110 GLY A CA 1
ATOM 875 C C . GLY A 1 110 ? -31.078 3.500 10.475 1.00 93.12 110 GLY A C 1
ATOM 876 O O . GLY A 1 110 ? -31.741 3.634 11.503 1.00 93.12 110 GLY A O 1
ATOM 877 N N . LYS A 1 111 ? -29.785 3.158 10.513 1.00 89.44 111 LYS A N 1
ATOM 878 C CA . LYS A 1 111 ? -29.030 2.961 11.755 1.00 89.44 111 LYS A CA 1
ATOM 879 C C . LYS A 1 111 ? -28.309 4.254 12.144 1.00 89.44 111 LYS A C 1
ATOM 881 O O . LYS A 1 111 ? -27.627 4.877 11.338 1.00 89.44 111 LYS A O 1
ATOM 886 N N . ASN A 1 112 ? -28.410 4.644 13.414 1.00 89.81 112 ASN A N 1
ATOM 887 C CA . ASN A 1 112 ? -27.732 5.840 13.939 1.00 89.81 112 ASN A CA 1
ATOM 888 C C . ASN A 1 112 ? -26.244 5.609 14.262 1.00 89.81 112 ASN A C 1
ATOM 890 O O . ASN A 1 112 ? -25.533 6.554 14.600 1.00 89.81 112 ASN A O 1
ATOM 894 N N . MET A 1 113 ? -25.777 4.362 14.175 1.00 90.56 113 MET A N 1
ATOM 895 C CA . MET A 1 113 ? -24.400 3.957 14.450 1.00 90.56 113 MET A CA 1
ATOM 896 C C . MET A 1 113 ? -23.927 2.911 13.442 1.00 90.56 113 MET A C 1
ATOM 898 O O . MET A 1 113 ? -24.745 2.220 12.838 1.00 90.56 113 MET A O 1
ATOM 902 N N . ILE A 1 114 ? -22.606 2.806 13.286 1.00 90.69 114 ILE A N 1
ATOM 903 C CA . ILE A 1 114 ? -21.961 1.796 12.443 1.00 90.69 114 ILE A CA 1
ATOM 904 C C . ILE A 1 114 ? -22.216 0.414 13.052 1.00 90.69 114 ILE A C 1
ATOM 906 O O . ILE A 1 114 ? -21.936 0.199 14.226 1.00 90.69 114 ILE A O 1
ATOM 910 N N . ASP A 1 115 ? -22.728 -0.504 12.240 1.00 88.62 115 ASP A N 1
ATOM 911 C CA . ASP A 1 115 ? -23.165 -1.857 12.606 1.00 88.62 115 ASP A CA 1
ATOM 912 C C . ASP A 1 115 ? -22.143 -2.948 12.244 1.00 88.62 115 ASP A C 1
ATOM 914 O O . ASP A 1 115 ? -22.499 -4.095 11.987 1.00 88.62 115 ASP A O 1
ATOM 918 N N . LYS A 1 116 ? -20.871 -2.558 12.132 1.00 90.19 116 LYS A N 1
ATOM 919 C CA . LYS A 1 116 ? -19.765 -3.393 11.656 1.00 90.19 116 LYS A CA 1
ATOM 920 C C . LYS A 1 116 ? -18.500 -3.079 12.445 1.00 90.19 116 LYS A C 1
ATOM 922 O O . LYS A 1 116 ? -18.271 -1.932 12.839 1.00 90.19 116 LYS A O 1
ATOM 927 N N . TYR A 1 117 ? -17.630 -4.067 12.604 1.00 89.00 117 TYR A N 1
ATOM 928 C CA . TYR A 1 117 ? -16.365 -3.932 13.321 1.00 89.00 117 TYR A CA 1
ATOM 929 C C . TYR A 1 117 ? -15.194 -3.752 12.358 1.00 89.00 117 TYR A C 1
ATOM 931 O O . TYR A 1 117 ? -15.003 -4.549 11.440 1.00 89.00 117 TYR A O 1
ATOM 939 N N . LEU A 1 118 ? -14.379 -2.716 12.577 1.00 89.81 118 LEU A N 1
ATOM 940 C CA . LEU A 1 118 ? -13.150 -2.512 11.812 1.00 89.81 118 LEU A CA 1
ATOM 941 C C . LEU A 1 118 ? -12.034 -3.389 12.381 1.00 89.81 118 LEU A C 1
ATOM 943 O O . LEU A 1 118 ? -11.555 -3.145 13.486 1.00 89.81 118 LEU A O 1
ATOM 947 N N . VAL A 1 119 ? -11.570 -4.356 11.597 1.00 88.19 119 VAL A N 1
ATOM 948 C CA . VAL A 1 119 ? -10.503 -5.282 12.009 1.00 88.19 119 VAL A CA 1
ATOM 949 C C . VAL A 1 119 ? -9.130 -4.839 11.513 1.00 88.19 119 VAL A C 1
ATOM 951 O O . VAL A 1 119 ? -8.103 -5.129 12.126 1.00 88.19 119 VAL A O 1
ATOM 954 N N . GLY A 1 120 ? -9.076 -4.098 10.411 1.00 88.44 120 GLY A N 1
ATOM 955 C CA . GLY A 1 120 ? -7.810 -3.617 9.881 1.00 88.44 120 GLY A CA 1
ATOM 956 C C . GLY A 1 120 ? -7.948 -2.934 8.537 1.00 88.44 120 GLY A C 1
ATOM 957 O O . GLY A 1 120 ? -9.028 -2.499 8.147 1.00 88.44 120 GLY A O 1
ATOM 958 N N . PHE A 1 121 ? -6.825 -2.842 7.833 1.00 89.69 121 PHE A N 1
ATOM 959 C CA . PHE A 1 121 ? -6.758 -2.282 6.492 1.00 89.69 121 PHE A CA 1
ATOM 960 C C . PHE A 1 121 ? -5.960 -3.211 5.589 1.00 89.69 121 PHE A C 1
ATOM 962 O O . PHE A 1 121 ? -4.947 -3.773 6.009 1.00 89.69 121 PHE A O 1
ATOM 969 N N . ASP A 1 122 ? -6.404 -3.325 4.346 1.00 85.88 122 ASP A N 1
ATOM 970 C CA . ASP A 1 122 ? -5.656 -3.992 3.293 1.00 85.88 122 ASP A CA 1
ATOM 971 C C . ASP A 1 122 ? -4.340 -3.242 3.019 1.00 85.88 122 ASP A C 1
ATOM 973 O O . ASP A 1 122 ? -4.310 -2.015 2.888 1.00 85.88 122 ASP A O 1
ATOM 977 N N . LEU A 1 123 ? -3.240 -3.988 2.929 1.00 82.12 123 LEU A N 1
ATOM 978 C CA . LEU A 1 123 ? -1.906 -3.445 2.689 1.00 82.12 123 LEU A CA 1
ATOM 979 C C . LEU A 1 123 ? -1.728 -2.952 1.254 1.00 82.12 123 LEU A C 1
ATOM 981 O O . LEU A 1 123 ? -0.908 -2.059 1.025 1.00 82.12 123 LEU A O 1
ATOM 985 N N . GLU A 1 124 ? -2.457 -3.521 0.297 1.00 79.06 124 GLU A N 1
ATOM 986 C CA . GLU A 1 124 ? -2.320 -3.150 -1.110 1.00 79.06 124 GLU A CA 1
ATOM 987 C C . GLU A 1 124 ? -3.059 -1.851 -1.409 1.00 79.06 124 GLU A C 1
ATOM 989 O O . GLU A 1 124 ? -2.478 -0.934 -1.989 1.00 79.06 124 GLU A O 1
ATOM 994 N N . ASN A 1 125 ? -4.311 -1.760 -0.952 1.00 82.25 125 ASN A N 1
ATOM 995 C CA . ASN A 1 125 ? -5.235 -0.696 -1.346 1.00 82.25 125 ASN A CA 1
ATOM 996 C C . ASN A 1 125 ? -5.571 0.304 -0.225 1.00 82.25 125 ASN A C 1
ATOM 998 O O . ASN A 1 125 ? -6.231 1.315 -0.473 1.00 82.25 125 ASN A O 1
ATOM 1002 N N . GLY A 1 126 ? -5.172 0.026 1.022 1.00 84.31 126 GLY A N 1
ATOM 1003 C CA . GLY A 1 126 ? -5.513 0.859 2.181 1.00 84.31 126 GLY A CA 1
ATOM 1004 C C . GLY A 1 126 ? -7.007 0.857 2.526 1.00 84.31 126 GLY A C 1
ATOM 1005 O O . GLY A 1 126 ? -7.469 1.736 3.260 1.00 84.31 126 GLY A O 1
ATOM 1006 N N . ASN A 1 127 ? -7.767 -0.093 1.973 1.00 89.94 127 ASN A N 1
ATOM 1007 C CA . ASN A 1 127 ? -9.202 -0.231 2.194 1.00 89.94 127 ASN A CA 1
ATOM 1008 C C . ASN A 1 127 ? -9.478 -0.827 3.580 1.00 89.94 127 ASN A C 1
ATOM 1010 O O . ASN A 1 127 ? -8.733 -1.709 4.008 1.00 89.94 127 ASN A O 1
ATOM 1014 N N . PRO A 1 128 ? -10.524 -0.364 4.282 1.00 92.19 128 PRO A N 1
ATOM 1015 C CA . PRO A 1 128 ? -10.907 -0.926 5.571 1.00 92.19 128 PRO A CA 1
ATOM 1016 C C . PRO A 1 128 ? -11.433 -2.359 5.413 1.00 92.19 128 PRO A C 1
ATOM 1018 O O . PRO A 1 128 ? -12.132 -2.671 4.450 1.00 92.19 128 PRO A O 1
ATOM 1021 N N . LEU A 1 129 ? -11.111 -3.215 6.379 1.00 90.88 129 LEU A N 1
ATOM 1022 C CA . LEU A 1 129 ? -11.649 -4.565 6.512 1.00 90.88 129 LEU A CA 1
ATOM 1023 C C . LEU A 1 129 ? -12.704 -4.548 7.617 1.00 90.88 129 LEU A C 1
ATOM 1025 O O . LEU A 1 129 ? -12.364 -4.478 8.802 1.00 90.88 129 LEU A O 1
ATOM 1029 N N . TRP A 1 130 ? -13.966 -4.567 7.203 1.00 91.69 130 TRP A N 1
ATOM 1030 C CA . TRP A 1 130 ? -15.124 -4.605 8.087 1.00 91.69 130 TRP A CA 1
ATOM 1031 C C . TRP A 1 130 ? -15.609 -6.043 8.255 1.00 91.69 130 TRP A C 1
ATOM 1033 O O . TRP A 1 130 ? -15.597 -6.804 7.289 1.00 91.69 130 TRP A O 1
ATOM 1043 N N . ILE A 1 131 ? -16.030 -6.394 9.466 1.00 89.81 131 ILE A N 1
ATOM 1044 C CA . ILE A 1 131 ? -16.755 -7.634 9.751 1.00 89.81 131 ILE A CA 1
ATOM 1045 C C . ILE A 1 131 ? -18.138 -7.257 10.267 1.00 89.81 131 ILE A C 1
ATOM 1047 O O . ILE A 1 131 ? -18.256 -6.411 11.158 1.00 89.81 131 ILE A O 1
ATOM 1051 N N . ASP A 1 132 ? -19.161 -7.875 9.693 1.00 88.25 132 ASP A N 1
ATOM 1052 C CA . ASP A 1 132 ? -20.550 -7.645 10.072 1.00 88.25 132 ASP A CA 1
ATOM 1053 C C . ASP A 1 132 ? -20.867 -8.402 11.368 1.00 88.25 132 ASP A C 1
ATOM 1055 O O . ASP A 1 132 ? -20.257 -9.430 11.666 1.00 88.25 132 ASP A O 1
ATOM 1059 N N . GLU A 1 133 ? -21.814 -7.899 12.162 1.00 80.12 133 GLU A N 1
ATOM 1060 C CA . GLU A 1 133 ? -22.254 -8.584 13.389 1.00 80.12 133 GLU A CA 1
ATOM 1061 C C . GLU A 1 133 ? -22.734 -10.017 13.113 1.00 80.12 133 GLU A C 1
ATOM 1063 O O . GLU A 1 133 ? -22.437 -10.920 13.892 1.00 80.12 133 GLU A O 1
ATOM 1068 N N . ASP A 1 134 ? -23.394 -10.233 11.972 1.00 80.12 134 ASP A N 1
ATOM 1069 C CA . ASP A 1 134 ? -23.908 -11.543 11.556 1.00 80.12 134 ASP A CA 1
ATOM 1070 C C . ASP A 1 134 ? -22.788 -12.543 11.211 1.00 80.12 134 ASP A C 1
ATOM 1072 O O . ASP A 1 134 ? -22.951 -13.752 11.385 1.00 80.12 134 ASP A O 1
ATOM 1076 N N . ASP A 1 135 ? -21.630 -12.043 10.767 1.00 80.00 135 ASP A N 1
ATOM 1077 C CA . ASP A 1 135 ? -20.448 -12.855 10.453 1.00 80.00 135 ASP A CA 1
ATOM 1078 C C . ASP A 1 135 ? -19.608 -13.160 11.704 1.00 80.00 135 ASP A C 1
ATOM 1080 O O . ASP A 1 135 ? -18.718 -14.023 11.686 1.00 80.00 135 ASP A O 1
ATOM 1084 N N . LEU A 1 136 ? -19.873 -12.463 12.815 1.00 77.69 136 LEU A N 1
ATOM 1085 C CA . LEU A 1 136 ? -19.177 -12.669 14.073 1.00 77.69 136 LEU A CA 1
ATOM 1086 C C . LEU A 1 136 ? -19.687 -13.952 14.741 1.00 77.69 136 LEU A C 1
ATOM 1088 O O . LEU A 1 136 ? -20.611 -13.969 15.553 1.00 77.69 136 LEU A O 1
ATOM 1092 N N . CYS A 1 137 ? -19.018 -15.067 14.453 1.00 71.75 137 CYS A N 1
ATOM 1093 C CA . CYS A 1 137 ? -19.122 -16.246 15.303 1.00 71.75 137 CYS A CA 1
ATOM 1094 C C . CYS A 1 137 ? -18.697 -15.828 16.721 1.00 71.75 137 CYS A C 1
ATOM 1096 O O . CYS A 1 137 ? -17.650 -15.201 16.872 1.00 71.75 137 CYS A O 1
ATOM 1098 N N . GLY A 1 138 ? -19.471 -16.169 17.760 1.00 73.44 138 GLY A N 1
ATOM 1099 C CA . GLY A 1 138 ? -19.288 -15.665 19.137 1.00 73.44 138 GLY A CA 1
ATOM 1100 C C . GLY A 1 138 ? -17.916 -15.900 19.801 1.00 73.44 138 GLY A C 1
ATOM 1101 O O . GLY A 1 138 ? -17.728 -15.534 20.956 1.00 73.44 138 GLY A O 1
ATOM 1102 N N . HIS A 1 139 ? -16.953 -16.496 19.092 1.00 77.75 139 HIS A N 1
ATOM 1103 C CA . HIS A 1 139 ? -15.564 -16.653 19.500 1.00 77.75 139 HIS A CA 1
ATOM 1104 C C . HIS A 1 139 ? -14.623 -16.250 18.353 1.00 77.75 139 HIS A C 1
ATOM 1106 O O . HIS A 1 139 ? -14.661 -16.835 17.272 1.00 77.75 139 HIS A O 1
ATOM 1112 N N . GLY A 1 140 ? -13.722 -15.301 18.617 1.00 78.50 140 GLY A N 1
ATOM 1113 C CA . GLY A 1 140 ? -12.604 -14.949 17.740 1.00 78.50 140 GLY A CA 1
ATOM 1114 C C . GLY A 1 140 ? -11.268 -15.279 18.406 1.00 78.50 140 GLY A C 1
ATOM 1115 O O . GLY A 1 140 ? -11.093 -15.060 19.604 1.00 78.50 140 GLY A O 1
ATOM 1116 N N . CYS A 1 141 ? -10.306 -15.811 17.651 1.00 83.25 141 CYS A N 1
ATOM 1117 C CA . CYS A 1 141 ? -8.963 -16.106 18.157 1.00 83.25 141 CYS A CA 1
ATOM 1118 C C . CYS A 1 141 ? -7.896 -15.406 17.313 1.00 83.25 141 CYS A C 1
ATOM 1120 O O . CYS A 1 141 ? -7.845 -15.566 16.096 1.00 83.25 141 CYS A O 1
ATOM 1122 N N . VAL A 1 142 ? -7.003 -14.662 17.970 1.00 82.62 142 VAL A N 1
ATOM 1123 C CA . VAL A 1 142 ? -5.914 -13.922 17.317 1.00 82.62 142 VAL A CA 1
ATOM 1124 C C . VAL A 1 142 ? -4.584 -14.602 17.616 1.00 82.62 142 VAL A C 1
ATOM 1126 O O . VAL A 1 142 ? -4.004 -14.446 18.694 1.00 82.62 142 VAL A O 1
ATOM 1129 N N . PHE A 1 143 ? -4.064 -15.344 16.640 1.00 87.00 143 PHE A N 1
ATOM 1130 C CA . PHE A 1 143 ? -2.766 -16.005 16.751 1.00 87.00 143 PHE A CA 1
ATOM 1131 C C . PHE A 1 143 ? -1.664 -15.130 16.170 1.00 87.00 143 PHE A C 1
ATOM 1133 O O . PHE A 1 143 ? -1.624 -14.846 14.977 1.00 87.00 143 PHE A O 1
ATOM 1140 N N . ALA A 1 144 ? -0.722 -14.721 17.014 1.00 83.38 144 ALA A N 1
ATOM 1141 C CA . ALA A 1 144 ? 0.445 -13.983 16.553 1.00 83.38 144 ALA A CA 1
ATOM 1142 C C . ALA 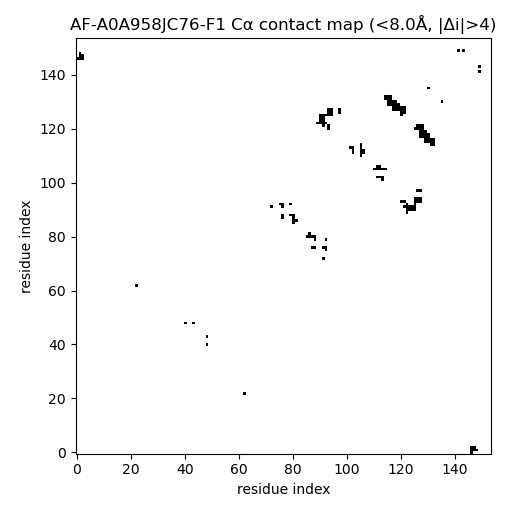A 1 144 ? 1.635 -14.177 17.499 1.00 83.38 144 ALA A C 1
ATOM 1144 O O . ALA A 1 144 ? 1.482 -14.641 18.631 1.00 83.38 144 ALA A O 1
ATOM 1145 N N . LYS A 1 145 ? 2.840 -13.788 17.074 1.00 84.50 145 LYS A N 1
ATOM 1146 C CA . LYS A 1 145 ? 4.052 -13.855 17.915 1.00 84.50 145 LYS A CA 1
ATOM 1147 C C . LYS A 1 145 ? 4.006 -12.837 19.066 1.00 84.50 145 LYS A C 1
ATOM 1149 O O . LYS A 1 145 ? 3.179 -11.925 19.087 1.00 84.50 145 LYS A O 1
ATOM 1154 N N . THR A 1 146 ? 4.840 -13.002 20.089 1.00 82.62 146 THR A N 1
ATOM 1155 C CA . THR A 1 146 ? 4.950 -12.022 21.184 1.00 82.62 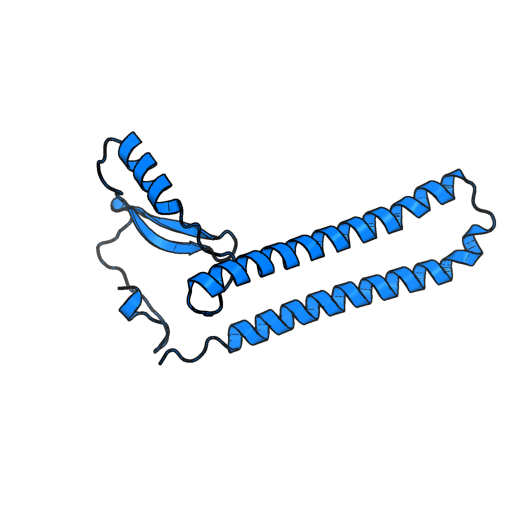146 THR A CA 1
ATOM 1156 C C . THR A 1 146 ? 5.480 -10.679 20.666 1.00 82.62 146 THR A C 1
ATOM 1158 O O . THR A 1 146 ? 6.312 -10.631 19.763 1.00 82.62 146 THR A O 1
ATOM 1161 N N . GLY A 1 147 ? 4.962 -9.569 21.205 1.00 77.38 147 GLY A N 1
ATOM 1162 C CA . GLY A 1 147 ? 5.411 -8.214 20.848 1.00 77.38 147 GLY A CA 1
ATOM 1163 C C . GLY A 1 147 ? 4.845 -7.620 19.549 1.00 77.38 147 GLY A C 1
ATOM 1164 O O . GLY A 1 147 ? 5.260 -6.530 19.173 1.00 77.38 147 GLY A O 1
ATOM 1165 N N . VAL A 1 148 ? 3.894 -8.283 18.884 1.00 76.50 148 VAL A N 1
ATOM 1166 C CA . VAL A 1 148 ? 3.251 -7.784 17.644 1.00 76.50 148 VAL A CA 1
ATOM 1167 C C . VAL A 1 148 ? 2.011 -6.914 17.879 1.00 76.50 148 VAL A C 1
ATOM 1169 O O . VAL A 1 148 ? 1.394 -6.476 16.920 1.00 76.50 148 VAL A O 1
ATOM 1172 N N . GLY A 1 149 ? 1.654 -6.657 19.142 1.00 78.81 149 GLY A N 1
ATOM 1173 C CA . GLY A 1 149 ? 0.516 -5.800 19.487 1.00 78.81 149 GLY A CA 1
ATOM 1174 C C . GLY A 1 149 ? -0.829 -6.516 19.617 1.00 78.81 149 GLY A C 1
ATOM 1175 O O . GLY A 1 149 ? -1.846 -5.850 19.528 1.00 78.81 149 GLY A O 1
ATOM 1176 N N . LYS A 1 150 ? -0.861 -7.833 19.882 1.00 86.06 150 LYS A N 1
ATOM 1177 C CA . LYS A 1 150 ? -2.121 -8.578 20.120 1.00 86.06 150 LYS A CA 1
ATOM 1178 C C . LYS A 1 150 ? -3.033 -7.915 21.163 1.00 86.06 150 LYS A C 1
ATOM 1180 O O . LYS A 1 150 ? -4.233 -7.870 20.973 1.00 86.06 150 LYS A O 1
ATOM 1185 N N . THR A 1 151 ? -2.452 -7.369 22.230 1.00 83.25 151 THR A N 1
ATOM 1186 C CA . THR A 1 151 ? -3.189 -6.661 23.292 1.00 83.25 151 THR A CA 1
ATOM 1187 C C . THR A 1 151 ? -3.693 -5.279 22.875 1.00 83.25 151 THR A C 1
ATOM 1189 O O . THR A 1 151 ? -4.550 -4.745 23.544 1.00 83.25 151 THR A O 1
ATOM 1192 N N . LEU A 1 152 ? -3.130 -4.670 21.827 1.00 76.88 152 LEU A N 1
ATOM 1193 C CA . LEU A 1 152 ? -3.643 -3.408 21.270 1.00 76.88 152 LEU A CA 1
ATOM 1194 C C . LEU A 1 152 ? -4.730 -3.644 20.216 1.00 76.88 152 LEU A C 1
ATOM 1196 O O . LEU A 1 152 ? -5.376 -2.696 19.791 1.00 76.88 152 LEU A O 1
ATOM 1200 N N . PHE A 1 153 ? -4.826 -4.877 19.720 1.00 78.31 153 PHE A N 1
ATOM 1201 C CA . PHE A 1 153 ? -5.834 -5.290 18.756 1.00 78.31 153 PHE A CA 1
ATOM 1202 C C . PHE A 1 153 ? -7.150 -5.676 19.446 1.00 78.31 153 PHE A C 1
ATOM 1204 O O . PHE A 1 153 ? -8.209 -5.434 1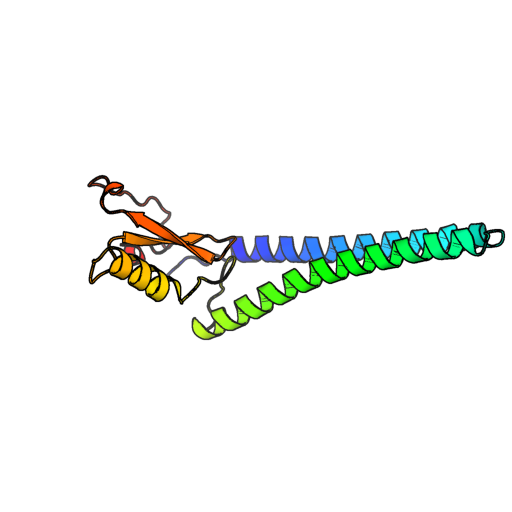8.880 1.00 78.31 153 PHE A O 1
ATOM 1211 N N . LEU A 1 154 ? -7.059 -6.288 20.632 1.00 79.06 154 LEU A N 1
ATOM 1212 C CA . LEU A 1 154 ? -8.188 -6.544 21.531 1.00 79.06 154 LEU A CA 1
ATOM 1213 C C . LEU A 1 154 ? -8.546 -5.275 22.308 1.00 79.06 154 LEU A C 1
ATOM 1215 O O . LEU A 1 154 ? -9.753 -5.069 22.540 1.00 79.06 154 LEU A O 1
#

Mean predicted aligned error: 11.01 Å

pLDDT: mean 80.69, std 11.17, range [38.81, 94.69]